Protein AF-A0A9E1B9Q8-F1 (afdb_monomer)

Foldseek 3Di:
DVVCVVCVVPCVQDDPNAGAFDDPCLVLLLQLLVQVLVVHDDPPPNRPNPQPLSVVLNVCVVVDVDDSRQCQQCVLVVQQLLLLVLQQLQCVLVVNNVVSNVVSVCSSVPPVLCVCRPGSNRDLSSCLSVLLSQLVSLVSVCVSPVDCVSVCVSVVSVVVNCSSDVVCPVVNVVD

Mean predicted aligned error: 3.61 Å

Organism: NCBI:txid199

Nearest PDB structures (foldseek):
  6gxc-assembly1_A  TM=9.847E-01  e=8.413E-11  Campylobacter lari RM2100
  5ogl-assembly1_A  TM=9.849E-01  e=1.018E-10  Campylobacter lari RM2100
  3rce-assembly1_A  TM=9.809E-01  e=7.888E-10  Campylobacter lari
  8agb-assembly1_A  TM=8.216E-01  e=8.227E-04  Saccharomyces cerevisiae
  8age-assembly1_A  TM=8.175E-01  e=7.132E-04  Saccharomyces cerevisiae

Secondary structure (DSSP, 8-state):
-HHHHHHTT-GGGEETTEEPPSSSTHHHHHHHHHHHHHT---TTS---TT-HHHHHHHHHHHHS---HHHHHHHHHHHHGGGGHHHHHHHHHHTT-HHHHHHHHHHHHH-HHHHTTTSTT--STHHHHHHHHHHHHHHHHHHHHH--GGGTHHHHHHHHHHHHH-TTHHHHHHH-

Radius of gyration: 18.17 Å; Cα contacts (8 Å, |Δi|>4): 218; chains: 1; bounding box: 43×30×57 Å

Structure (mmCIF, N/CA/C/O backbone):
data_AF-A0A9E1B9Q8-F1
#
_entry.id   AF-A0A9E1B9Q8-F1
#
loop_
_atom_site.group_PDB
_atom_site.id
_atom_site.type_symbol
_atom_site.label_atom_id
_atom_site.label_alt_id
_atom_site.label_comp_id
_atom_site.label_asym_id
_atom_site.label_entity_id
_atom_site.label_seq_id
_atom_site.pdbx_PDB_ins_code
_atom_site.Cartn_x
_atom_site.Cartn_y
_atom_site.Cartn_z
_atom_site.occupancy
_atom_site.B_iso_or_equiv
_atom_site.auth_seq_id
_atom_site.auth_comp_id
_atom_site.auth_asym_id
_atom_site.auth_atom_id
_atom_site.pdbx_PDB_model_num
ATOM 1 N N . MET A 1 1 ? -10.164 -7.393 -10.893 1.00 62.28 1 MET A N 1
ATOM 2 C CA . MET A 1 1 ? -9.674 -8.485 -11.769 1.00 62.28 1 MET A CA 1
ATOM 3 C C . MET A 1 1 ? -10.394 -8.559 -13.123 1.00 62.28 1 MET A C 1
ATOM 5 O O . MET A 1 1 ? -9.743 -8.897 -14.099 1.00 62.28 1 MET A O 1
ATOM 9 N N . LEU A 1 2 ? -11.679 -8.172 -13.229 1.00 79.00 2 LEU A N 1
ATOM 10 C CA . LEU A 1 2 ? -12.413 -8.096 -14.511 1.00 79.00 2 LEU A CA 1
ATOM 11 C C . LEU A 1 2 ? -11.723 -7.210 -15.572 1.00 79.00 2 LEU A 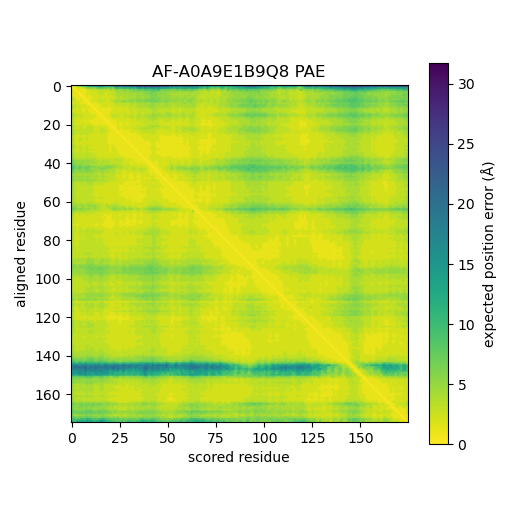C 1
ATOM 13 O O . LEU A 1 2 ? -11.712 -7.568 -16.742 1.00 79.00 2 LEU A O 1
ATOM 17 N N . TRP A 1 3 ? -11.088 -6.109 -15.149 1.00 85.81 3 TRP A N 1
ATOM 18 C CA . TRP A 1 3 ? -10.320 -5.209 -16.023 1.00 85.81 3 TRP A CA 1
ATOM 19 C C . TRP A 1 3 ? -9.218 -5.936 -16.812 1.00 85.81 3 TRP A C 1
ATOM 21 O O . TRP A 1 3 ? -9.133 -5.760 -18.020 1.00 85.81 3 TRP A O 1
ATOM 31 N N . VAL A 1 4 ? -8.435 -6.814 -16.167 1.00 90.88 4 VAL A N 1
ATOM 32 C CA . VAL A 1 4 ? -7.322 -7.530 -16.832 1.00 90.88 4 VAL A CA 1
ATOM 33 C C . VAL A 1 4 ? -7.870 -8.487 -17.879 1.00 90.88 4 VAL A C 1
ATOM 35 O O . VAL A 1 4 ? -7.348 -8.573 -18.982 1.00 90.88 4 VAL A O 1
ATOM 38 N N . LEU A 1 5 ? -8.954 -9.189 -17.544 1.00 92.25 5 LEU A N 1
ATOM 39 C CA . LEU A 1 5 ? -9.596 -10.132 -18.458 1.00 92.25 5 LEU A CA 1
ATOM 40 C C . LEU A 1 5 ? -10.199 -9.445 -19.683 1.00 92.25 5 LEU A C 1
ATOM 42 O O . LEU A 1 5 ? -10.252 -10.062 -20.740 1.00 92.25 5 LEU A O 1
ATOM 46 N N . TRP A 1 6 ? -10.654 -8.204 -19.529 1.00 93.50 6 TRP A N 1
ATOM 47 C CA . TRP A 1 6 ? -11.159 -7.385 -20.624 1.00 93.50 6 TRP A CA 1
ATOM 48 C C . TRP A 1 6 ? -10.023 -6.814 -21.486 1.00 93.50 6 TRP A C 1
ATOM 50 O O . TRP A 1 6 ? -10.108 -6.866 -22.707 1.00 93.50 6 TRP A O 1
ATOM 60 N N . ALA A 1 7 ? -8.947 -6.324 -20.862 1.00 93.75 7 ALA A N 1
ATOM 61 C CA . ALA A 1 7 ? -7.844 -5.642 -21.542 1.00 93.75 7 ALA A CA 1
ATOM 62 C C . ALA A 1 7 ? -6.811 -6.587 -22.188 1.00 93.75 7 ALA A C 1
ATOM 64 O O . ALA A 1 7 ? -6.041 -6.151 -23.037 1.00 93.75 7 ALA A O 1
ATOM 65 N N . LYS A 1 8 ? -6.765 -7.869 -21.800 1.00 94.38 8 LYS A N 1
ATOM 66 C CA . LYS A 1 8 ? -5.686 -8.799 -22.197 1.00 94.38 8 LYS A CA 1
ATOM 67 C C . LYS A 1 8 ? -5.508 -9.011 -23.704 1.00 94.38 8 LYS A C 1
ATOM 69 O O . LYS A 1 8 ? -4.412 -9.340 -24.138 1.00 94.38 8 LYS A O 1
ATOM 74 N N . ASP A 1 9 ? -6.578 -8.857 -24.480 1.00 94.88 9 ASP A N 1
ATOM 75 C CA . ASP A 1 9 ? -6.570 -9.102 -25.927 1.00 94.88 9 ASP A CA 1
ATOM 76 C C . ASP A 1 9 ? -6.382 -7.792 -26.724 1.00 94.88 9 ASP A C 1
ATOM 78 O O . ASP A 1 9 ? -6.499 -7.788 -27.948 1.00 94.88 9 ASP A O 1
ATOM 82 N N . MET A 1 10 ? -6.101 -6.677 -26.034 1.00 96.50 10 MET A N 1
ATOM 83 C CA . MET A 1 10 ? -5.935 -5.341 -26.614 1.00 96.50 10 MET A CA 1
ATOM 84 C C . MET A 1 10 ? -4.455 -4.927 -26.555 1.00 96.50 10 MET A C 1
ATOM 86 O O . MET A 1 10 ? -3.984 -4.503 -25.493 1.00 96.50 10 MET A O 1
ATOM 90 N N . PRO A 1 11 ? -3.688 -5.065 -27.654 1.00 95.50 11 PRO A N 1
ATOM 91 C CA . PRO A 1 11 ? -2.245 -4.805 -27.663 1.00 95.50 11 PRO A CA 1
ATOM 92 C C . PRO A 1 11 ? -1.878 -3.357 -27.304 1.00 95.50 11 PRO A C 1
ATOM 94 O O . PRO A 1 11 ? -0.756 -3.100 -26.877 1.00 95.50 11 PRO A O 1
ATOM 97 N N . GLU A 1 12 ? -2.814 -2.417 -27.426 1.00 96.75 12 GLU A N 1
ATOM 98 C CA . GLU A 1 12 ? -2.647 -1.003 -27.089 1.00 96.75 12 GLU A CA 1
ATOM 99 C C . GLU A 1 12 ? -2.384 -0.764 -25.594 1.00 96.75 12 GLU A C 1
ATOM 101 O O . GLU A 1 12 ? -1.848 0.279 -25.229 1.00 96.75 12 GLU A O 1
ATOM 106 N N . PHE A 1 13 ? -2.739 -1.718 -24.726 1.00 96.62 13 PHE A N 1
ATOM 107 C CA . PHE A 1 13 ? -2.479 -1.638 -23.285 1.00 96.62 13 PHE A CA 1
ATOM 108 C C . PHE A 1 13 ? -1.160 -2.286 -22.857 1.00 96.62 13 PHE A C 1
ATOM 110 O O . PHE A 1 13 ? -0.904 -2.400 -21.655 1.00 96.62 13 PHE A O 1
ATOM 117 N N . TYR A 1 14 ? -0.327 -2.706 -23.813 1.00 97.19 14 TYR A N 1
ATOM 118 C CA . TYR A 1 14 ? 0.913 -3.421 -23.545 1.00 97.19 14 TYR A CA 1
ATOM 119 C C . TYR A 1 14 ? 2.163 -2.634 -23.944 1.00 97.19 14 TYR A C 1
ATOM 121 O O . TYR A 1 14 ? 2.237 -2.012 -25.001 1.00 97.19 14 TYR A O 1
ATOM 129 N N . PHE A 1 15 ? 3.201 -2.762 -23.120 1.00 95.75 15 PHE A N 1
ATOM 130 C CA . PHE A 1 15 ? 4.566 -2.329 -23.402 1.00 95.75 15 PHE A CA 1
ATOM 131 C C . PHE A 1 15 ? 5.544 -3.377 -22.848 1.00 95.75 15 PHE A C 1
ATOM 133 O O . PHE A 1 15 ? 5.306 -3.940 -21.785 1.00 95.75 15 PHE A O 1
ATOM 140 N N . ASN A 1 16 ? 6.616 -3.715 -23.577 1.00 94.00 16 ASN A N 1
ATOM 141 C CA . ASN A 1 16 ? 7.547 -4.806 -23.209 1.00 94.00 16 ASN A CA 1
ATOM 142 C C . ASN A 1 16 ? 6.880 -6.178 -22.932 1.00 94.00 16 ASN A C 1
ATOM 144 O O . ASN A 1 16 ? 7.395 -7.017 -22.182 1.00 94.00 16 ASN A O 1
ATOM 148 N N . GLY A 1 17 ? 5.728 -6.426 -23.562 1.00 94.25 17 GLY A N 1
ATOM 149 C CA . GLY A 1 17 ? 4.936 -7.639 -23.352 1.00 94.25 17 GLY A CA 1
ATOM 150 C C . GLY A 1 17 ? 4.229 -7.705 -21.992 1.00 94.25 17 GLY A C 1
ATOM 151 O O . GLY A 1 17 ? 3.761 -8.775 -21.623 1.00 94.25 17 GLY A O 1
ATOM 152 N N . GLU A 1 18 ? 4.146 -6.593 -21.260 1.00 96.38 18 GLU A N 1
ATOM 153 C CA . GLU A 1 18 ? 3.443 -6.458 -19.978 1.00 96.38 18 GLU A CA 1
ATOM 154 C C . GLU A 1 18 ? 2.401 -5.336 -20.050 1.00 96.38 18 GLU A C 1
ATOM 156 O O . GLU A 1 18 ? 2.487 -4.460 -20.911 1.00 96.38 18 GLU A O 1
ATOM 161 N N . PHE A 1 19 ? 1.413 -5.348 -19.152 1.00 96.94 19 PHE A N 1
ATOM 162 C CA . PHE A 1 19 ? 0.432 -4.264 -19.071 1.00 96.94 19 PHE A CA 1
ATOM 163 C C . PHE A 1 19 ? 1.084 -2.941 -18.659 1.00 96.94 19 PHE A C 1
ATOM 165 O O . PHE A 1 19 ? 1.904 -2.892 -17.741 1.00 96.94 19 PHE A O 1
ATOM 172 N N . MET A 1 20 ? 0.656 -1.857 -19.299 1.00 97.00 20 MET A N 1
ATOM 173 C CA . MET A 1 20 ? 1.028 -0.498 -18.920 1.00 97.00 20 MET A CA 1
ATOM 174 C C . MET A 1 20 ? 0.315 -0.051 -17.635 1.00 97.00 20 MET A C 1
ATOM 176 O O . MET A 1 20 ? -0.769 -0.529 -17.292 1.00 97.00 20 MET A O 1
ATOM 180 N N . LEU A 1 21 ? 0.921 0.906 -16.931 1.00 97.19 21 LEU A N 1
ATOM 181 C CA . LEU A 1 21 ? 0.327 1.538 -15.751 1.00 97.19 21 LEU A CA 1
ATOM 182 C C . LEU A 1 21 ? -0.835 2.450 -16.164 1.00 97.19 21 LEU A C 1
ATOM 184 O O . LEU A 1 21 ? -0.827 3.025 -17.254 1.00 97.19 21 LEU A O 1
ATOM 188 N N . THR A 1 22 ? -1.839 2.579 -15.296 1.00 95.31 22 THR A N 1
ATOM 189 C CA . THR A 1 22 ? -3.133 3.193 -15.650 1.00 95.31 22 THR A CA 1
ATOM 190 C C . THR A 1 22 ? -3.275 4.647 -15.211 1.00 95.31 22 THR A C 1
ATOM 192 O O . THR A 1 22 ? -4.321 5.250 -15.441 1.00 95.31 22 THR A O 1
ATOM 195 N N . THR A 1 23 ? -2.263 5.215 -14.554 1.00 95.06 23 THR A N 1
ATOM 196 C CA . THR A 1 23 ? -2.257 6.610 -14.096 1.00 95.06 23 THR A CA 1
ATOM 197 C C . THR A 1 23 ? -0.958 7.307 -14.471 1.00 95.06 23 THR A C 1
ATOM 199 O O . THR A 1 23 ? 0.076 6.670 -14.656 1.00 95.06 23 THR A O 1
ATOM 202 N N . ASN A 1 24 ? -1.010 8.634 -14.579 1.00 95.81 24 ASN A N 1
ATOM 203 C CA . ASN A 1 24 ? 0.165 9.437 -14.916 1.00 95.81 24 ASN A CA 1
ATOM 204 C C . ASN A 1 24 ? 1.194 9.420 -13.775 1.00 95.81 24 ASN A C 1
ATOM 206 O O . ASN A 1 24 ? 2.369 9.156 -14.017 1.00 95.81 24 ASN A O 1
ATOM 210 N N . ASP A 1 25 ? 0.741 9.616 -12.532 1.00 93.81 25 ASP A N 1
ATOM 211 C CA . ASP A 1 25 ? 1.607 9.660 -11.343 1.00 93.81 25 ASP A CA 1
ATOM 212 C C . ASP A 1 25 ? 2.309 8.322 -11.072 1.00 93.81 25 ASP A C 1
ATOM 214 O O . ASP A 1 25 ? 3.389 8.287 -10.487 1.00 93.81 25 ASP A O 1
ATOM 218 N N . ALA A 1 26 ? 1.768 7.209 -11.574 1.00 97.00 26 ALA A N 1
ATOM 219 C CA . ALA A 1 26 ? 2.429 5.915 -11.478 1.00 97.00 26 ALA A CA 1
ATOM 220 C C . ALA A 1 26 ? 3.813 5.900 -12.139 1.00 97.00 26 ALA A C 1
ATOM 222 O O . ALA A 1 26 ? 4.723 5.225 -11.653 1.00 97.00 26 ALA A O 1
ATOM 223 N N . TYR A 1 27 ? 4.003 6.668 -13.214 1.00 97.69 27 TYR A N 1
ATOM 224 C CA . TYR A 1 27 ? 5.289 6.726 -13.904 1.00 97.69 27 TYR A CA 1
ATOM 225 C C . TYR A 1 27 ? 6.362 7.473 -13.110 1.00 97.69 27 TYR A C 1
ATOM 227 O O . TYR A 1 27 ? 7.539 7.159 -13.274 1.00 97.69 27 TYR A O 1
ATOM 235 N N . TYR A 1 28 ? 5.975 8.369 -12.195 1.00 97.19 28 TYR A N 1
ATOM 236 C CA . TYR A 1 28 ? 6.905 8.976 -11.243 1.00 97.19 28 TYR A CA 1
ATOM 237 C C . TYR A 1 28 ? 7.539 7.883 -10.374 1.00 97.19 28 TYR A C 1
ATOM 239 O O . TYR A 1 28 ? 8.750 7.683 -10.391 1.00 97.19 28 TYR A O 1
ATOM 247 N N . TYR A 1 29 ? 6.728 7.072 -9.691 1.00 97.62 29 TYR A N 1
ATOM 248 C CA . TYR A 1 29 ? 7.245 5.974 -8.867 1.00 97.62 29 TYR A CA 1
ATOM 249 C C . TYR A 1 29 ? 7.957 4.887 -9.691 1.00 97.62 29 TYR A C 1
ATOM 251 O O . TYR A 1 29 ? 8.918 4.277 -9.214 1.00 97.62 29 TYR A O 1
ATOM 259 N N . ALA A 1 30 ? 7.518 4.651 -10.931 1.00 98.00 30 ALA A N 1
ATOM 260 C CA . ALA A 1 30 ? 8.159 3.695 -11.829 1.00 98.00 30 ALA A CA 1
ATOM 261 C C . ALA A 1 30 ? 9.592 4.109 -12.188 1.00 98.00 30 ALA A C 1
ATOM 263 O O . ALA A 1 30 ? 10.490 3.266 -12.196 1.00 98.00 30 ALA A O 1
ATOM 264 N N . GLU A 1 31 ? 9.818 5.402 -12.435 1.00 98.31 31 GLU A N 1
ATOM 265 C CA . GLU A 1 31 ? 11.151 5.963 -12.651 1.00 98.31 31 GLU A CA 1
ATOM 266 C C . GLU A 1 31 ? 12.061 5.713 -11.446 1.00 98.31 31 GLU A C 1
ATOM 268 O O . GLU A 1 31 ? 13.133 5.131 -11.604 1.00 98.31 31 GLU A O 1
ATOM 273 N N . GLY A 1 32 ? 11.599 6.027 -10.233 1.00 98.00 32 GLY A N 1
ATOM 274 C CA . GLY A 1 32 ? 12.390 5.767 -9.030 1.00 98.00 32 GLY A CA 1
ATOM 275 C C . GLY A 1 32 ? 12.763 4.286 -8.882 1.00 98.00 32 GLY A C 1
ATOM 276 O O . GLY A 1 32 ? 13.892 3.963 -8.521 1.00 98.00 32 GLY A O 1
ATOM 277 N N . ALA A 1 33 ? 11.843 3.365 -9.195 1.00 98.06 33 ALA A N 1
ATOM 278 C CA . ALA A 1 33 ? 12.110 1.927 -9.121 1.00 98.06 33 ALA A CA 1
ATOM 279 C C . ALA A 1 33 ? 13.132 1.475 -10.179 1.00 98.06 33 ALA A C 1
ATOM 281 O O . ALA A 1 33 ? 14.049 0.707 -9.867 1.00 98.06 33 ALA A O 1
ATOM 282 N N . ARG A 1 34 ? 12.998 1.973 -11.416 1.00 97.88 34 ARG A N 1
ATOM 283 C CA . ARG A 1 34 ? 13.950 1.747 -12.515 1.00 97.88 34 ARG A CA 1
ATOM 284 C C . ARG A 1 34 ? 15.347 2.209 -12.118 1.00 97.88 34 ARG A C 1
ATOM 286 O O . ARG A 1 34 ? 16.304 1.453 -12.274 1.00 97.88 34 ARG A O 1
ATOM 293 N N . ASP A 1 35 ? 15.459 3.416 -11.586 1.00 98.38 35 ASP A N 1
ATOM 294 C CA . ASP A 1 35 ? 16.745 4.023 -11.257 1.00 98.38 35 ASP A CA 1
ATOM 295 C C . ASP A 1 35 ? 17.424 3.300 -10.091 1.00 98.38 35 ASP A C 1
ATOM 297 O O . ASP A 1 35 ? 18.625 3.028 -10.134 1.00 98.38 35 ASP A O 1
ATOM 301 N N . MET A 1 36 ? 16.655 2.877 -9.081 1.00 98.25 36 MET A N 1
ATOM 302 C CA . MET A 1 36 ? 17.171 2.034 -7.998 1.00 98.25 36 MET A CA 1
ATOM 303 C C . MET A 1 36 ? 17.704 0.692 -8.516 1.00 98.25 36 MET A C 1
ATOM 305 O O . MET A 1 36 ? 18.747 0.226 -8.054 1.00 98.25 36 MET A O 1
ATOM 309 N N . LEU A 1 37 ? 17.026 0.070 -9.488 1.00 97.38 37 LEU A N 1
ATOM 310 C CA . LEU A 1 37 ? 17.505 -1.162 -10.126 1.00 97.38 37 LEU A CA 1
ATOM 311 C C . LEU A 1 37 ? 18.761 -0.928 -10.976 1.00 97.38 37 LEU A C 1
ATOM 313 O O . LEU A 1 37 ? 19.660 -1.770 -10.953 1.00 97.38 37 LEU A O 1
ATOM 317 N N . ALA A 1 38 ? 18.841 0.207 -11.676 1.00 97.38 38 ALA A N 1
ATOM 318 C CA . ALA A 1 38 ? 20.024 0.628 -12.426 1.00 97.38 38 ALA A CA 1
ATOM 319 C C . ALA A 1 38 ? 21.203 1.013 -11.509 1.00 97.38 38 ALA A C 1
ATOM 321 O O . ALA A 1 38 ? 22.361 0.918 -11.914 1.00 97.38 38 ALA A O 1
ATOM 322 N N . GLY A 1 39 ? 20.915 1.409 -10.267 1.00 97.44 39 GLY A N 1
ATOM 323 C CA . GLY A 1 39 ? 21.894 1.804 -9.256 1.00 97.44 39 GLY A CA 1
ATOM 324 C C . GLY A 1 39 ? 22.309 3.275 -9.317 1.00 97.44 39 GLY A C 1
ATOM 325 O O . GLY A 1 39 ? 23.227 3.663 -8.596 1.00 97.44 39 GLY A O 1
ATOM 326 N N . PHE A 1 40 ? 21.664 4.088 -10.156 1.00 97.50 40 PHE A N 1
ATOM 327 C CA . PHE A 1 40 ? 21.921 5.523 -10.271 1.00 97.50 40 PHE A CA 1
ATOM 328 C C . PHE A 1 40 ? 20.732 6.253 -10.913 1.00 97.50 40 PHE A C 1
ATOM 330 O O . PHE A 1 40 ? 19.926 5.640 -11.607 1.00 97.50 40 PHE A O 1
ATOM 337 N N . HIS A 1 41 ? 20.679 7.568 -10.715 1.00 97.94 41 HIS A N 1
ATOM 338 C CA . HIS A 1 41 ? 19.837 8.513 -11.453 1.00 97.94 41 HIS A CA 1
ATOM 339 C C . HIS A 1 41 ? 20.677 9.758 -11.790 1.00 97.94 41 HIS A C 1
ATOM 341 O O . HIS A 1 41 ? 21.793 9.913 -11.276 1.00 97.94 41 HIS A O 1
ATOM 347 N N . GLN A 1 42 ? 20.213 10.615 -12.697 1.00 96.81 42 GLN A N 1
ATOM 348 C CA . GLN A 1 42 ? 20.941 11.822 -13.073 1.00 96.81 42 GLN A CA 1
ATOM 349 C C . GLN A 1 42 ? 20.774 12.927 -12.024 1.00 96.81 42 GLN A C 1
ATOM 351 O O . GLN A 1 42 ? 19.777 13.043 -11.316 1.00 96.81 42 GLN A O 1
ATOM 356 N N . GLN A 1 43 ? 21.769 13.806 -11.925 1.00 95.56 43 GLN A N 1
ATOM 357 C CA . GLN A 1 43 ? 21.653 14.962 -11.046 1.00 95.56 43 GLN A CA 1
ATOM 358 C C . GLN A 1 43 ? 20.560 15.914 -11.565 1.00 95.56 43 GLN A C 1
ATOM 360 O O . GLN A 1 43 ? 20.601 16.326 -12.722 1.00 95.56 43 GLN A O 1
ATOM 365 N N . ASN A 1 44 ? 19.644 16.321 -10.681 1.00 94.38 44 ASN A N 1
ATOM 366 C CA . ASN A 1 44 ? 18.533 17.248 -10.952 1.00 94.38 44 ASN A CA 1
ATOM 367 C C . ASN A 1 44 ? 17.446 16.728 -11.919 1.00 94.38 44 ASN A C 1
ATOM 369 O O . ASN A 1 44 ? 16.701 17.538 -12.467 1.00 94.38 44 ASN A O 1
ATOM 373 N N . ASP A 1 45 ? 17.321 15.412 -12.111 1.00 94.81 45 ASP A N 1
ATOM 374 C CA . ASP A 1 45 ? 16.204 14.805 -12.861 1.00 94.81 45 ASP A CA 1
ATOM 375 C C . ASP A 1 45 ? 14.895 14.709 -12.054 1.00 94.81 45 ASP A C 1
ATOM 377 O O . ASP A 1 45 ? 13.844 14.430 -12.618 1.00 94.81 45 ASP A O 1
ATOM 381 N N . PHE A 1 46 ? 14.952 14.993 -10.746 1.00 94.50 46 PHE A N 1
ATOM 382 C CA . PHE A 1 46 ? 13.840 14.869 -9.796 1.00 94.50 46 PHE A CA 1
ATOM 383 C C . PHE A 1 46 ? 13.252 13.452 -9.693 1.00 94.50 46 PHE A C 1
ATOM 385 O O . PHE A 1 46 ? 12.110 13.293 -9.252 1.00 94.50 46 PHE A O 1
ATOM 392 N N . SER A 1 47 ? 14.048 12.428 -10.015 1.00 96.75 47 SER A N 1
ATOM 393 C CA . SER A 1 47 ? 13.667 11.032 -9.818 1.00 96.75 47 SER A CA 1
ATOM 394 C C . SER A 1 47 ? 13.299 10.768 -8.347 1.00 96.75 47 SER A C 1
ATOM 396 O O . SER A 1 47 ? 14.036 11.185 -7.442 1.00 96.75 47 SER A O 1
ATOM 398 N N . PRO A 1 48 ? 12.198 10.043 -8.053 1.00 96.00 48 PRO A N 1
ATOM 399 C CA . PRO A 1 48 ? 11.857 9.589 -6.703 1.00 96.00 48 PRO A CA 1
ATOM 400 C C . PRO A 1 48 ? 12.720 8.406 -6.259 1.00 96.00 48 PRO A C 1
ATOM 402 O O . PRO A 1 48 ? 12.227 7.381 -5.770 1.00 96.00 48 PRO A O 1
ATOM 405 N N . PHE A 1 49 ? 14.029 8.535 -6.431 1.00 96.56 49 PHE A N 1
ATOM 406 C CA . PHE A 1 49 ? 14.998 7.567 -5.960 1.00 96.56 49 PHE A CA 1
ATOM 407 C C . PHE A 1 49 ? 14.851 7.396 -4.437 1.00 96.56 49 PHE A C 1
ATOM 409 O O . PHE A 1 49 ? 14.768 8.375 -3.696 1.00 96.56 49 PHE A O 1
ATOM 416 N N . ASN A 1 50 ? 14.798 6.150 -3.955 1.00 95.75 50 ASN A N 1
ATOM 417 C CA . ASN A 1 50 ? 14.502 5.781 -2.557 1.00 95.75 50 ASN A CA 1
ATOM 418 C C . ASN A 1 50 ? 13.098 6.145 -2.034 1.00 95.75 50 ASN A C 1
ATOM 420 O O . ASN A 1 50 ? 12.844 6.007 -0.834 1.00 95.75 50 ASN A O 1
ATOM 424 N N . HIS A 1 51 ? 12.155 6.562 -2.884 1.00 96.88 51 HIS A N 1
ATOM 425 C CA . HIS A 1 51 ? 10.767 6.703 -2.443 1.00 96.88 51 HIS A CA 1
ATOM 426 C C . HIS A 1 51 ? 10.214 5.332 -1.987 1.00 96.88 51 HIS A C 1
ATOM 428 O O . HIS A 1 51 ? 10.527 4.319 -2.620 1.00 96.88 51 HIS A O 1
ATOM 434 N N . PRO A 1 52 ? 9.398 5.250 -0.917 1.00 96.75 52 PRO A N 1
ATOM 435 C CA . PRO A 1 52 ? 8.897 3.985 -0.364 1.00 96.75 52 PRO A CA 1
ATOM 436 C C . PRO A 1 52 ? 8.276 3.044 -1.399 1.00 96.75 52 PRO A C 1
ATOM 438 O O . PRO A 1 52 ? 8.635 1.872 -1.472 1.00 96.75 52 PRO A O 1
ATOM 441 N N . ILE A 1 53 ? 7.379 3.579 -2.230 1.00 96.69 53 ILE A N 1
ATOM 442 C CA . ILE A 1 53 ? 6.674 2.844 -3.292 1.00 96.69 53 ILE A CA 1
ATOM 443 C C . ILE A 1 53 ? 7.685 2.226 -4.273 1.00 96.69 53 ILE A C 1
ATOM 445 O O . ILE A 1 53 ? 7.663 1.019 -4.511 1.00 96.69 53 ILE A O 1
ATOM 449 N N . SER A 1 54 ? 8.630 3.032 -4.760 1.00 97.56 54 SER A N 1
ATOM 450 C CA . SER A 1 54 ? 9.723 2.614 -5.645 1.00 97.56 54 SER A CA 1
ATOM 451 C C . SER A 1 54 ? 10.631 1.561 -4.999 1.00 97.56 54 SER A C 1
ATOM 453 O O . SER A 1 54 ? 11.017 0.574 -5.624 1.00 97.56 54 SER A O 1
ATOM 455 N N . THR A 1 55 ? 10.928 1.745 -3.713 1.00 97.25 55 THR A N 1
ATOM 456 C CA . THR A 1 55 ? 11.808 0.884 -2.915 1.00 97.25 55 THR A CA 1
ATOM 457 C C . THR A 1 55 ? 11.223 -0.515 -2.736 1.00 97.25 55 THR A C 1
ATOM 459 O O . THR A 1 55 ? 11.949 -1.504 -2.849 1.00 97.25 55 THR A O 1
ATOM 462 N N . ILE A 1 56 ? 9.910 -0.628 -2.503 1.00 96.56 56 ILE A N 1
ATOM 463 C CA . ILE A 1 56 ? 9.236 -1.931 -2.426 1.00 96.56 56 ILE A CA 1
ATOM 464 C C . ILE A 1 56 ? 9.379 -2.682 -3.753 1.00 96.56 56 ILE A C 1
ATOM 466 O O . ILE A 1 56 ? 9.767 -3.850 -3.749 1.00 96.56 56 ILE A O 1
ATOM 470 N N . VAL A 1 57 ? 9.132 -2.013 -4.883 1.00 97.50 57 VAL A N 1
ATOM 471 C CA . VAL A 1 57 ? 9.287 -2.623 -6.214 1.00 97.50 57 VAL A CA 1
ATOM 472 C C . VAL A 1 57 ? 10.723 -3.081 -6.449 1.00 97.50 57 VAL A C 1
ATOM 474 O O . VAL A 1 57 ? 10.935 -4.217 -6.876 1.00 97.50 57 VAL A O 1
ATOM 477 N N . PHE A 1 58 ? 11.706 -2.241 -6.114 1.00 97.81 58 PHE A N 1
ATOM 478 C CA . PHE A 1 58 ? 13.125 -2.584 -6.199 1.00 97.81 58 PHE A CA 1
ATOM 479 C C . PHE A 1 58 ? 13.451 -3.875 -5.435 1.00 97.81 58 PHE A C 1
ATOM 481 O O . PHE A 1 58 ? 14.057 -4.787 -6.002 1.00 97.81 58 PHE A O 1
ATOM 488 N N . TYR A 1 59 ? 13.022 -3.991 -4.173 1.00 97.44 59 TYR A N 1
ATOM 489 C CA . TYR A 1 59 ? 13.290 -5.187 -3.372 1.00 97.44 59 TYR A CA 1
ATOM 490 C C . TYR A 1 59 ? 12.585 -6.429 -3.921 1.00 97.44 59 TYR A C 1
ATOM 492 O O . TYR A 1 59 ? 13.205 -7.491 -3.983 1.00 97.44 59 TYR A O 1
ATOM 500 N N . ILE A 1 60 ? 11.331 -6.306 -4.367 1.00 96.94 60 ILE A N 1
ATOM 501 C CA . ILE A 1 60 ? 10.605 -7.422 -4.986 1.00 96.94 60 ILE A CA 1
ATOM 502 C C . ILE A 1 60 ? 11.354 -7.916 -6.229 1.00 96.94 60 ILE A C 1
ATOM 504 O O . ILE A 1 60 ? 11.596 -9.114 -6.336 1.00 96.94 60 ILE A O 1
ATOM 508 N N . CYS A 1 61 ? 11.783 -7.020 -7.120 1.00 97.06 61 CYS A N 1
ATOM 509 C CA . CYS A 1 61 ? 12.505 -7.388 -8.346 1.00 97.06 61 CYS A CA 1
ATOM 510 C C . CYS A 1 61 ? 13.921 -7.929 -8.075 1.00 97.06 61 CYS A C 1
ATOM 512 O O . CYS A 1 61 ? 14.450 -8.711 -8.858 1.00 97.06 61 CYS A O 1
ATOM 514 N N . LYS A 1 62 ? 14.561 -7.521 -6.970 1.00 96.12 62 LYS A N 1
ATOM 515 C CA . LYS A 1 62 ? 15.863 -8.059 -6.537 1.00 96.12 62 LYS A CA 1
ATOM 516 C C . LYS A 1 62 ? 15.761 -9.482 -5.988 1.00 96.12 62 LYS A C 1
ATOM 518 O O . LYS A 1 62 ? 16.720 -10.239 -6.118 1.00 96.12 62 LYS A O 1
ATOM 523 N N . ILE A 1 63 ? 14.650 -9.818 -5.331 1.00 96.50 63 ILE A N 1
ATOM 524 C CA . ILE A 1 63 ? 14.460 -11.100 -4.635 1.00 96.50 63 ILE A CA 1
ATOM 525 C C . ILE A 1 63 ? 13.735 -12.120 -5.521 1.00 96.50 63 ILE A C 1
ATOM 527 O O . ILE A 1 63 ? 14.048 -13.309 -5.472 1.00 96.50 63 ILE A O 1
ATOM 531 N N . LEU A 1 64 ? 12.762 -11.672 -6.317 1.00 95.56 64 LEU A N 1
ATOM 532 C CA . LEU A 1 64 ? 11.894 -12.515 -7.136 1.00 95.56 64 LEU A CA 1
ATOM 533 C C . LEU A 1 64 ? 12.144 -12.266 -8.632 1.00 95.56 64 LEU A C 1
ATOM 535 O O . LEU A 1 64 ? 12.366 -11.125 -9.031 1.00 95.56 64 LEU A O 1
ATOM 539 N N . PRO A 1 65 ? 12.046 -13.300 -9.488 1.00 94.06 65 PRO A N 1
ATOM 540 C CA . PRO A 1 65 ? 12.331 -13.202 -10.921 1.00 94.06 65 PRO A CA 1
ATOM 541 C C . PRO A 1 65 ? 11.149 -12.618 -11.721 1.00 94.06 65 PRO A C 1
ATOM 543 O O . PRO A 1 65 ? 10.790 -13.133 -12.779 1.00 94.06 65 PRO A O 1
ATOM 546 N N . PHE A 1 66 ? 10.499 -11.576 -11.203 1.00 95.06 66 PHE A N 1
ATOM 547 C CA . PHE A 1 66 ? 9.403 -10.892 -11.888 1.00 95.06 66 PHE A CA 1
ATOM 548 C C . PHE A 1 66 ? 9.916 -9.674 -12.655 1.00 95.06 66 PHE A C 1
ATOM 550 O O . PHE A 1 66 ? 10.857 -9.010 -12.223 1.00 95.06 66 PHE A O 1
ATOM 557 N N . LYS A 1 67 ? 9.279 -9.362 -13.790 1.00 96.06 67 LYS A N 1
ATOM 558 C CA . LYS A 1 67 ? 9.549 -8.114 -14.509 1.00 96.06 67 LYS A CA 1
ATOM 559 C C . LYS A 1 67 ? 9.046 -6.923 -13.698 1.00 96.06 67 LYS A C 1
ATOM 561 O O . LYS A 1 67 ? 8.013 -7.018 -13.030 1.00 96.06 67 LYS A O 1
ATOM 566 N N . ILE A 1 68 ? 9.753 -5.798 -13.797 1.00 97.38 68 ILE A N 1
ATOM 567 C CA . ILE A 1 68 ? 9.404 -4.570 -13.076 1.00 97.38 68 ILE A CA 1
ATOM 568 C C . ILE A 1 68 ? 7.984 -4.111 -13.427 1.00 97.38 68 ILE A C 1
ATOM 570 O O . ILE A 1 68 ? 7.219 -3.767 -12.529 1.00 97.38 68 ILE A O 1
ATOM 574 N N . GLU A 1 69 ? 7.598 -4.188 -14.704 1.00 97.19 69 GLU A N 1
ATOM 575 C CA . GLU A 1 69 ? 6.273 -3.800 -15.185 1.00 97.19 69 GLU A CA 1
ATOM 576 C C . GLU A 1 69 ? 5.175 -4.614 -14.493 1.00 97.19 69 GLU A C 1
ATOM 578 O O . GLU A 1 69 ? 4.228 -4.035 -13.962 1.00 97.19 69 GLU A O 1
ATOM 583 N N . SER A 1 70 ? 5.334 -5.939 -14.393 1.00 96.88 70 SER A N 1
ATOM 584 C CA . SER A 1 70 ? 4.365 -6.802 -13.712 1.00 96.88 70 SER A CA 1
ATOM 585 C C . SER A 1 70 ? 4.279 -6.481 -12.216 1.00 96.88 70 SER A C 1
ATOM 587 O O . SER A 1 70 ? 3.182 -6.415 -11.663 1.00 96.88 70 SER A O 1
ATOM 589 N N . VAL A 1 71 ? 5.414 -6.256 -11.545 1.00 97.69 71 VAL A N 1
ATOM 590 C CA . VAL A 1 71 ? 5.423 -5.923 -10.110 1.00 97.69 71 VAL A CA 1
ATOM 591 C C . VAL A 1 71 ? 4.670 -4.620 -9.857 1.00 97.69 71 VAL A C 1
ATOM 593 O O . VAL A 1 71 ? 3.773 -4.601 -9.017 1.00 97.69 71 VAL A O 1
ATOM 596 N N . MET A 1 72 ? 4.981 -3.558 -10.606 1.00 97.69 72 MET A N 1
ATOM 597 C CA . MET A 1 72 ? 4.301 -2.264 -10.480 1.00 97.69 72 MET A CA 1
ATOM 598 C C . MET A 1 72 ? 2.804 -2.388 -10.781 1.00 97.69 72 MET A C 1
ATOM 600 O O . MET A 1 72 ? 1.969 -1.894 -10.024 1.00 97.69 72 MET A O 1
ATOM 604 N N . PHE A 1 73 ? 2.459 -3.110 -11.848 1.00 97.25 73 PHE A N 1
ATOM 605 C CA . PHE A 1 73 ? 1.085 -3.275 -12.301 1.00 97.25 73 PHE A CA 1
ATOM 606 C C . PHE A 1 73 ? 0.198 -4.021 -11.284 1.00 97.25 73 PHE A C 1
ATOM 608 O O . PHE A 1 73 ? -0.949 -3.629 -11.047 1.00 97.25 73 PHE A O 1
ATOM 615 N N . TYR A 1 74 ? 0.716 -5.080 -10.653 1.00 96.00 74 TYR A N 1
ATOM 616 C CA . TYR A 1 74 ? -0.042 -5.906 -9.704 1.00 96.00 74 TYR A CA 1
ATOM 617 C C . TYR A 1 74 ? 0.079 -5.460 -8.238 1.00 96.00 74 TYR A C 1
ATOM 619 O O . TYR A 1 74 ? -0.639 -5.997 -7.389 1.00 96.00 74 TYR A O 1
ATOM 627 N N . MET A 1 75 ? 0.933 -4.482 -7.912 1.00 95.75 75 MET A N 1
ATOM 628 C CA . MET A 1 75 ? 1.191 -4.089 -6.520 1.00 95.75 75 MET A CA 1
ATOM 629 C C . MET A 1 75 ? -0.071 -3.630 -5.779 1.00 95.75 75 MET A C 1
ATOM 631 O O . MET A 1 75 ? -0.307 -4.045 -4.643 1.00 95.75 75 MET A O 1
ATOM 635 N N . SER A 1 76 ? -0.917 -2.828 -6.431 1.00 94.75 76 SER A N 1
ATOM 636 C CA . SER A 1 76 ? -2.176 -2.351 -5.847 1.00 94.75 76 SER A CA 1
ATOM 637 C C . SER A 1 76 ? -3.131 -3.498 -5.520 1.00 94.75 76 SER A C 1
ATOM 639 O O . SER A 1 76 ? -3.732 -3.511 -4.449 1.00 94.75 76 SER A O 1
ATOM 641 N N . ALA A 1 77 ? -3.212 -4.519 -6.376 1.00 93.00 77 ALA A N 1
ATOM 642 C CA . ALA A 1 77 ? -4.057 -5.686 -6.139 1.00 93.00 77 ALA A CA 1
ATOM 643 C C . ALA A 1 77 ? -3.591 -6.546 -4.959 1.00 93.00 77 ALA A C 1
ATOM 645 O O . ALA A 1 77 ? -4.405 -7.259 -4.374 1.00 93.00 77 ALA A O 1
ATOM 646 N N . LEU A 1 78 ? -2.307 -6.473 -4.602 1.00 93.88 78 LEU A N 1
ATOM 647 C CA . LEU A 1 78 ? -1.765 -7.138 -3.423 1.00 93.88 78 LEU A CA 1
ATOM 648 C C . LEU A 1 78 ? -2.001 -6.318 -2.147 1.00 93.88 78 LEU A C 1
ATOM 650 O O . LEU A 1 78 ? -2.412 -6.873 -1.129 1.00 93.88 78 LEU A O 1
ATOM 654 N N . LEU A 1 79 ? -1.726 -5.012 -2.190 1.00 96.81 79 LEU A N 1
ATOM 655 C CA . LEU A 1 79 ? -1.691 -4.166 -0.995 1.00 96.81 79 LEU A CA 1
ATOM 656 C C . LEU A 1 79 ? -3.048 -3.557 -0.629 1.00 96.81 79 LEU A C 1
ATOM 658 O O . LEU A 1 79 ? -3.381 -3.495 0.553 1.00 96.81 79 LEU A O 1
ATOM 662 N N . ALA A 1 80 ? -3.864 -3.160 -1.605 1.00 96.69 80 ALA A N 1
ATOM 663 C CA . ALA A 1 80 ? -5.140 -2.499 -1.337 1.00 96.69 80 ALA A CA 1
ATOM 664 C C . ALA A 1 80 ? -6.146 -3.357 -0.545 1.00 96.69 80 ALA A C 1
ATOM 666 O O . ALA A 1 80 ? -6.778 -2.835 0.375 1.00 96.69 80 ALA A O 1
ATOM 667 N N . PRO A 1 81 ? -6.278 -4.681 -0.779 1.00 96.88 81 PRO A N 1
ATOM 668 C CA . PRO A 1 81 ? -7.188 -5.507 0.016 1.00 96.88 81 PRO A CA 1
ATOM 669 C C . PRO A 1 81 ? -6.854 -5.562 1.515 1.00 96.88 81 PRO A C 1
ATOM 671 O O . PRO A 1 81 ? -7.709 -5.956 2.311 1.00 96.88 81 PRO A O 1
ATOM 674 N N . LEU A 1 82 ? -5.652 -5.138 1.932 1.00 97.69 82 LEU A N 1
ATOM 675 C CA . LEU A 1 82 ? -5.268 -5.085 3.344 1.00 97.69 82 LEU A CA 1
ATOM 676 C C . LEU A 1 82 ? -6.134 -4.123 4.163 1.00 97.69 82 LEU A C 1
ATOM 678 O O . LEU A 1 82 ? -6.194 -4.294 5.378 1.00 97.69 82 LEU A O 1
ATOM 682 N N . ILE A 1 83 ? -6.864 -3.191 3.535 1.00 98.06 83 ILE A N 1
ATOM 683 C CA . ILE A 1 83 ? -7.870 -2.348 4.205 1.00 98.06 83 ILE A CA 1
ATOM 684 C C . ILE A 1 83 ? -8.940 -3.173 4.941 1.00 98.06 83 ILE A C 1
ATOM 686 O O . ILE A 1 83 ? -9.492 -2.724 5.946 1.00 98.06 83 ILE A O 1
ATOM 690 N N . ALA A 1 84 ? -9.221 -4.402 4.495 1.00 98.19 84 ALA A N 1
ATOM 691 C CA . ALA A 1 84 ? -10.165 -5.297 5.159 1.00 98.19 84 ALA A CA 1
ATOM 692 C C . ALA A 1 84 ? -9.734 -5.638 6.597 1.00 98.19 84 ALA A C 1
ATOM 694 O O . ALA A 1 84 ? -10.584 -5.795 7.476 1.00 98.19 84 ALA A O 1
ATOM 695 N N . LEU A 1 85 ? -8.421 -5.721 6.851 1.00 98.12 85 LEU A N 1
ATOM 696 C CA . LEU A 1 85 ? -7.859 -6.110 8.145 1.00 98.12 85 LEU A CA 1
ATOM 697 C C . LEU A 1 85 ? -8.165 -5.100 9.261 1.00 98.12 85 LEU A C 1
ATOM 699 O O . LEU A 1 85 ? -8.765 -5.503 10.258 1.00 98.12 85 LEU A O 1
ATOM 703 N N . PRO A 1 86 ? -7.823 -3.802 9.156 1.00 98.00 86 PRO A N 1
ATOM 704 C CA . PRO A 1 86 ? -8.165 -2.866 10.214 1.00 98.00 86 PRO A CA 1
ATOM 705 C C . PRO A 1 86 ? -9.686 -2.704 10.360 1.00 98.00 86 PRO A C 1
ATOM 707 O O . PRO A 1 86 ? -10.163 -2.564 11.481 1.00 98.00 86 PRO A O 1
ATOM 710 N N . VAL A 1 87 ? -10.479 -2.829 9.287 1.00 98.38 87 VAL A N 1
ATOM 711 C CA . VAL A 1 87 ? -11.953 -2.759 9.376 1.00 98.38 87 VAL A CA 1
ATOM 712 C C . VAL A 1 87 ? -12.537 -3.891 10.229 1.00 98.38 87 VAL A C 1
ATOM 714 O O . VAL A 1 87 ? -13.362 -3.639 11.117 1.00 98.38 87 VAL A O 1
ATOM 717 N N . ILE A 1 88 ? -12.113 -5.141 10.000 1.00 98.25 88 ILE A N 1
ATOM 718 C CA . ILE A 1 88 ? -12.606 -6.273 10.796 1.00 98.25 88 ILE A CA 1
ATOM 719 C C . ILE A 1 88 ? -12.104 -6.202 12.243 1.00 98.25 88 ILE A C 1
ATOM 721 O O . ILE A 1 88 ? -12.859 -6.510 13.166 1.00 98.25 88 ILE A O 1
ATOM 725 N N . LEU A 1 89 ? -10.869 -5.735 12.451 1.00 97.75 89 LEU A N 1
ATOM 726 C CA . LEU A 1 89 ? -10.278 -5.560 13.777 1.00 97.75 89 LEU A CA 1
ATOM 727 C C . LEU A 1 89 ? -11.018 -4.493 14.596 1.00 97.75 89 LEU A C 1
ATOM 729 O O . LEU A 1 89 ? -11.391 -4.762 15.736 1.00 97.75 89 LEU A O 1
ATOM 733 N N . ILE A 1 90 ? -11.327 -3.334 14.005 1.00 97.94 90 ILE A N 1
ATOM 734 C CA . ILE A 1 90 ? -12.157 -2.293 14.638 1.00 97.94 90 ILE A CA 1
ATOM 735 C C . ILE A 1 90 ? -13.529 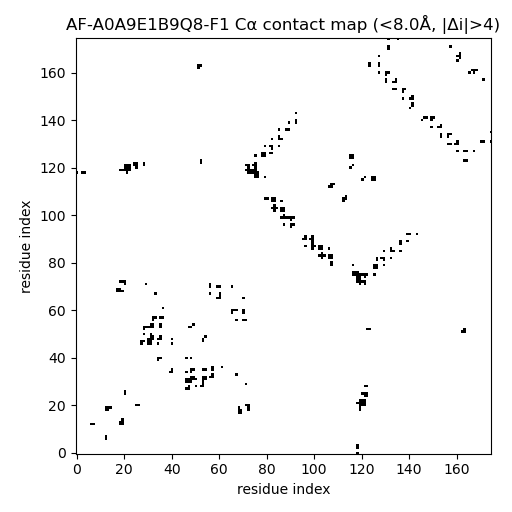-2.859 15.010 1.00 97.94 90 ILE A C 1
ATOM 737 O O . ILE A 1 90 ? -14.007 -2.690 16.128 1.00 97.94 90 ILE A O 1
ATOM 741 N N . SER A 1 91 ? -14.165 -3.589 14.096 1.00 97.62 91 SER A N 1
ATOM 742 C CA . SER A 1 91 ? -15.485 -4.175 14.352 1.00 97.62 91 SER A CA 1
ATOM 743 C C . SER A 1 91 ? -15.466 -5.215 15.478 1.00 97.62 91 SER A C 1
ATOM 745 O O . SER A 1 91 ? -16.451 -5.371 16.205 1.00 97.62 91 SER A O 1
ATOM 747 N N . ASN A 1 92 ? -14.347 -5.926 15.638 1.00 96.56 92 ASN A N 1
ATOM 748 C CA . ASN A 1 92 ? -14.143 -6.873 16.726 1.00 96.56 92 ASN A CA 1
ATOM 749 C C . ASN A 1 92 ? -14.017 -6.174 18.090 1.00 96.56 92 ASN A C 1
ATOM 751 O O . ASN A 1 92 ? -14.581 -6.671 19.065 1.00 96.56 92 ASN A O 1
ATOM 755 N N . GLU A 1 93 ? -13.376 -5.001 18.158 1.00 96.06 93 GLU A N 1
ATOM 756 C CA . GLU A 1 93 ? -13.345 -4.171 19.377 1.00 96.06 93 GLU A CA 1
ATOM 757 C C . GLU A 1 93 ? -14.759 -3.784 19.843 1.00 96.06 93 GLU A C 1
ATOM 759 O O . GLU A 1 93 ? -15.044 -3.769 21.039 1.00 96.06 93 GLU A O 1
ATOM 764 N N . PHE A 1 94 ? -15.686 -3.584 18.902 1.00 95.88 94 PHE A N 1
ATOM 765 C CA . PHE A 1 94 ? -17.097 -3.307 19.190 1.00 95.88 94 PHE A CA 1
ATOM 766 C C . PHE A 1 94 ? -17.977 -4.558 19.340 1.00 95.88 94 PHE A C 1
ATOM 768 O O . PHE A 1 94 ? -19.200 -4.446 19.417 1.00 95.88 94 PHE A O 1
ATOM 775 N N . LYS A 1 95 ? -17.388 -5.764 19.379 1.00 96.56 95 LYS A N 1
ATOM 776 C CA . LYS A 1 95 ? -18.107 -7.054 19.466 1.00 96.56 95 LYS A CA 1
ATOM 777 C C . LYS A 1 95 ? -19.133 -7.263 18.337 1.00 96.56 95 LYS A C 1
ATOM 779 O O . LYS A 1 95 ? -20.088 -8.024 18.486 1.00 96.56 95 LYS A O 1
ATOM 784 N N . ALA A 1 96 ? -18.916 -6.630 17.183 1.00 97.06 96 ALA A N 1
ATOM 785 C CA . ALA A 1 96 ? -19.826 -6.615 16.039 1.00 97.06 96 ALA A CA 1
ATOM 786 C C . ALA A 1 96 ? -19.256 -7.379 14.828 1.00 97.06 96 ALA A C 1
ATOM 788 O O . ALA A 1 96 ? -19.432 -6.973 13.681 1.00 97.06 96 ALA A O 1
ATOM 789 N N . LEU A 1 97 ? -18.576 -8.509 15.062 1.00 96.38 97 LEU A N 1
ATOM 790 C CA . LEU A 1 97 ? -17.785 -9.219 14.044 1.00 96.38 97 LEU A CA 1
ATOM 791 C C . LEU A 1 97 ? -18.575 -9.583 12.773 1.00 96.38 97 LEU A C 1
ATOM 793 O O . LEU A 1 97 ? -18.041 -9.485 11.674 1.00 96.38 97 LEU A O 1
ATOM 797 N N . LYS A 1 98 ? -19.857 -9.958 12.900 1.00 96.31 98 LYS A N 1
ATOM 798 C CA . LYS A 1 98 ? -20.714 -10.276 11.741 1.00 96.31 98 LYS A CA 1
ATOM 799 C C . LYS A 1 98 ? -20.910 -9.067 10.822 1.00 96.31 98 LYS A C 1
ATOM 801 O O . LYS A 1 98 ? -20.782 -9.200 9.610 1.00 96.31 98 LYS A O 1
ATOM 806 N N . ALA A 1 99 ? -21.183 -7.897 11.399 1.00 96.88 99 ALA A N 1
ATOM 807 C CA . ALA A 1 99 ? -21.272 -6.648 10.647 1.00 96.88 99 ALA A CA 1
ATOM 808 C C . ALA A 1 99 ? -19.894 -6.241 10.103 1.00 96.88 99 ALA A C 1
ATOM 810 O O . ALA A 1 99 ? -19.787 -5.814 8.958 1.00 96.88 99 ALA A O 1
ATOM 811 N N . GLY A 1 100 ? -18.836 -6.467 10.886 1.00 97.38 100 GLY A N 1
ATOM 812 C CA . GLY A 1 100 ? -17.455 -6.226 10.483 1.00 97.38 100 GLY A CA 1
ATOM 813 C C . GLY A 1 100 ? -16.999 -7.033 9.277 1.00 97.38 100 GLY A C 1
ATOM 814 O O . GLY A 1 100 ? -16.308 -6.495 8.423 1.00 97.38 100 GLY A O 1
ATOM 815 N N . ALA A 1 101 ? -17.418 -8.293 9.159 1.00 97.56 101 ALA A N 1
ATOM 816 C CA . ALA A 1 101 ? -17.119 -9.117 7.990 1.00 97.56 101 ALA A CA 1
ATOM 817 C C . ALA A 1 101 ? -17.741 -8.529 6.712 1.00 97.56 101 ALA A C 1
ATOM 819 O O . ALA A 1 101 ? -17.077 -8.450 5.679 1.00 97.56 101 ALA A O 1
ATOM 820 N N . VAL A 1 102 ? -18.988 -8.051 6.797 1.00 97.94 102 VAL A N 1
ATOM 821 C CA . VAL A 1 102 ? -19.652 -7.357 5.683 1.00 97.94 102 VAL A CA 1
ATOM 822 C C . VAL A 1 102 ? -18.942 -6.037 5.376 1.00 97.94 102 VAL A C 1
ATOM 824 O O . VAL A 1 102 ? -18.648 -5.760 4.216 1.00 97.94 102 VAL A O 1
ATOM 827 N N . ALA A 1 103 ? -18.606 -5.249 6.400 1.00 97.62 103 ALA A N 1
ATOM 828 C CA . ALA A 1 103 ? -17.901 -3.979 6.242 1.00 97.62 103 ALA A CA 1
ATOM 829 C C . ALA A 1 103 ? -16.505 -4.150 5.619 1.00 97.62 103 ALA A C 1
ATOM 831 O O . ALA A 1 103 ? -16.128 -3.367 4.754 1.00 97.62 103 ALA A O 1
ATOM 832 N N . ALA A 1 104 ? -15.762 -5.184 6.015 1.00 97.62 104 ALA A N 1
ATOM 833 C CA . ALA A 1 104 ? -14.432 -5.490 5.495 1.00 97.62 104 ALA A CA 1
ATOM 834 C C . ALA A 1 104 ? -14.473 -5.954 4.035 1.00 97.62 104 ALA A C 1
ATOM 836 O O . ALA A 1 104 ? -13.599 -5.602 3.252 1.00 97.62 104 ALA A O 1
ATOM 837 N N . PHE A 1 105 ? -15.500 -6.712 3.641 1.00 96.56 105 PHE A N 1
ATOM 838 C CA . PHE A 1 105 ? -15.704 -7.039 2.232 1.00 96.56 105 PHE A CA 1
ATOM 839 C C . PHE A 1 105 ? -16.052 -5.785 1.421 1.00 96.56 105 PHE A C 1
ATOM 841 O O . PHE A 1 105 ? -15.447 -5.525 0.382 1.00 96.56 105 PHE A O 1
ATOM 848 N N . MET A 1 106 ? -16.988 -4.978 1.929 1.00 96.94 106 MET A N 1
ATOM 849 C CA . MET A 1 106 ? -17.411 -3.732 1.292 1.00 96.94 106 MET A CA 1
ATOM 850 C C . MET A 1 106 ? -16.252 -2.747 1.123 1.00 96.94 106 MET A C 1
ATOM 852 O O . MET A 1 106 ? -16.124 -2.164 0.051 1.00 96.94 106 MET A O 1
ATOM 856 N N . SER A 1 107 ? -15.388 -2.577 2.128 1.00 96.50 107 SER A N 1
ATOM 857 C CA . SER A 1 107 ? -14.289 -1.603 2.080 1.00 96.50 107 SER A CA 1
ATOM 858 C C . SER A 1 107 ? -13.323 -1.842 0.920 1.00 96.50 107 SER A C 1
ATOM 860 O O . SER A 1 107 ? -12.812 -0.879 0.356 1.00 96.50 107 SER A O 1
ATOM 862 N N . VAL A 1 108 ? -13.131 -3.100 0.512 1.00 95.44 108 VAL A N 1
ATOM 863 C CA . VAL A 1 108 ? -12.269 -3.466 -0.620 1.00 95.44 108 VAL A CA 1
ATOM 864 C C . VAL A 1 108 ? -12.924 -3.148 -1.966 1.00 95.44 108 VAL A C 1
ATOM 866 O O . VAL A 1 108 ? -12.226 -2.801 -2.914 1.00 95.44 108 VAL A O 1
ATOM 869 N N . ILE A 1 109 ? -14.253 -3.261 -2.073 1.00 93.50 109 ILE A N 1
ATOM 870 C CA . ILE A 1 109 ? -14.974 -3.156 -3.354 1.00 93.50 109 ILE A CA 1
ATOM 871 C C . ILE A 1 109 ? -15.745 -1.845 -3.545 1.00 93.50 109 ILE A C 1
ATOM 873 O O . ILE A 1 109 ? -16.421 -1.670 -4.560 1.00 93.50 109 ILE A O 1
ATOM 877 N N . LEU A 1 110 ? -15.691 -0.926 -2.579 1.00 94.44 110 LEU A N 1
ATOM 878 C CA . LEU A 1 110 ? -16.370 0.360 -2.696 1.00 94.44 110 LEU A CA 1
ATOM 879 C C . LEU A 1 110 ? -15.819 1.135 -3.905 1.00 94.44 110 LEU A C 1
ATOM 881 O O . LEU A 1 110 ? -14.601 1.295 -4.003 1.00 94.44 110 LEU A O 1
ATOM 885 N N . PRO A 1 111 ? -16.677 1.673 -4.797 1.00 92.38 111 PRO A N 1
ATOM 886 C CA . PRO A 1 111 ? -16.226 2.319 -6.031 1.00 92.38 111 PRO A CA 1
ATOM 887 C C . PRO A 1 111 ? -15.177 3.414 -5.813 1.00 92.38 111 PRO A C 1
ATOM 889 O O . PRO A 1 111 ? -14.191 3.465 -6.539 1.00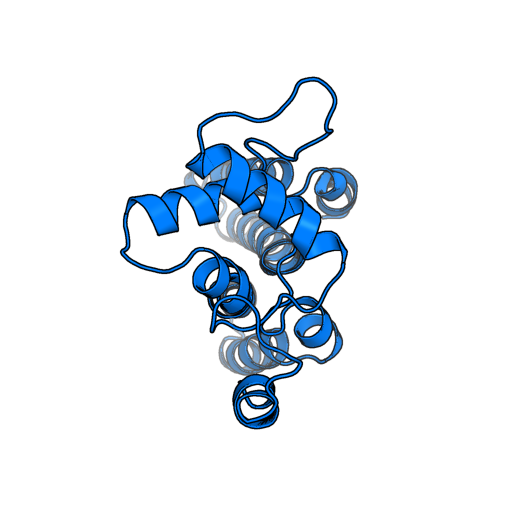 92.38 111 PRO A O 1
ATOM 892 N N . GLY A 1 112 ? -15.343 4.245 -4.778 1.00 92.19 112 GLY A N 1
ATOM 893 C CA . GLY A 1 112 ? -14.387 5.312 -4.464 1.00 92.19 112 GLY A CA 1
ATOM 894 C C . GLY A 1 112 ? -12.992 4.802 -4.088 1.00 92.19 112 GLY A C 1
ATOM 895 O O . GLY A 1 112 ? -12.004 5.449 -4.418 1.00 92.19 112 GLY A O 1
ATOM 896 N N . TYR A 1 113 ? -12.904 3.632 -3.448 1.00 94.62 113 TYR A N 1
ATOM 897 C CA . TYR A 1 113 ? -11.625 2.997 -3.135 1.00 94.62 113 TYR A CA 1
ATOM 898 C C . TYR A 1 113 ? -11.067 2.256 -4.354 1.00 94.62 113 TYR A C 1
ATOM 900 O O . TYR A 1 113 ? -9.904 2.439 -4.707 1.00 94.62 113 TYR A O 1
ATOM 908 N N . LEU A 1 114 ? -11.908 1.489 -5.059 1.00 91.88 114 LEU A N 1
ATOM 909 C CA . LEU A 1 114 ? -11.510 0.708 -6.235 1.00 91.88 114 LEU A CA 1
ATOM 910 C C . LEU A 1 114 ? -10.946 1.559 -7.372 1.00 91.88 114 LEU A C 1
ATOM 912 O O . LEU A 1 114 ? -9.980 1.144 -8.003 1.00 91.88 114 LEU A O 1
ATOM 916 N N . VAL A 1 115 ? -11.515 2.739 -7.636 1.00 92.44 115 VAL A N 1
ATOM 917 C CA . VAL A 1 115 ? -11.024 3.636 -8.701 1.00 92.44 115 VAL A CA 1
ATOM 918 C C . VAL A 1 115 ? -9.573 4.059 -8.461 1.00 92.44 115 VAL A C 1
ATOM 920 O O . VAL A 1 115 ? -8.856 4.303 -9.424 1.00 92.44 115 VAL A O 1
ATOM 923 N N . ARG A 1 116 ? -9.131 4.099 -7.198 1.00 94.06 116 ARG A N 1
ATOM 924 C CA . ARG A 1 116 ? -7.775 4.506 -6.795 1.00 94.06 116 ARG A CA 1
ATOM 925 C C . ARG A 1 116 ? -6.869 3.345 -6.388 1.00 94.06 116 ARG A C 1
ATOM 927 O O . ARG A 1 116 ? -5.777 3.550 -5.876 1.00 94.06 116 ARG A O 1
ATOM 934 N N . THR A 1 117 ? -7.340 2.112 -6.554 1.00 95.19 117 THR A N 1
ATOM 935 C CA . THR A 1 117 ? -6.616 0.900 -6.137 1.00 95.19 117 THR A CA 1
ATOM 936 C C . THR A 1 117 ? -6.770 -0.256 -7.119 1.00 95.19 117 THR A C 1
ATOM 938 O O . THR A 1 117 ? -6.416 -1.400 -6.826 1.00 95.19 117 THR A O 1
ATOM 941 N N . SER A 1 118 ? -7.290 0.025 -8.313 1.00 93.62 118 SER A N 1
ATOM 942 C CA . SER A 1 118 ? -7.397 -0.955 -9.381 1.00 93.62 118 SER A CA 1
ATOM 943 C C . SER A 1 118 ? -6.018 -1.421 -9.850 1.00 93.62 118 SER A C 1
ATOM 945 O O . SER A 1 118 ? -4.987 -0.804 -9.586 1.00 93.62 118 SER A O 1
ATOM 947 N N . LEU A 1 119 ? -6.004 -2.530 -10.583 1.00 94.56 119 LEU A N 1
ATOM 948 C CA . LEU A 1 119 ? -4.805 -3.040 -11.247 1.00 94.56 119 LEU A CA 1
ATOM 949 C C . LEU A 1 119 ? -4.208 -1.954 -12.156 1.00 94.56 119 LEU A C 1
ATOM 951 O O . LEU A 1 119 ? -4.959 -1.272 -12.851 1.00 94.56 119 LEU A O 1
ATOM 955 N N . GLY A 1 120 ? -2.890 -1.768 -12.092 1.00 94.56 120 GLY A N 1
ATOM 956 C CA . GLY A 1 120 ? -2.173 -0.693 -12.781 1.00 94.56 120 GLY A CA 1
ATOM 957 C C . GLY A 1 120 ? -2.224 0.681 -12.101 1.00 94.56 120 GLY A C 1
ATO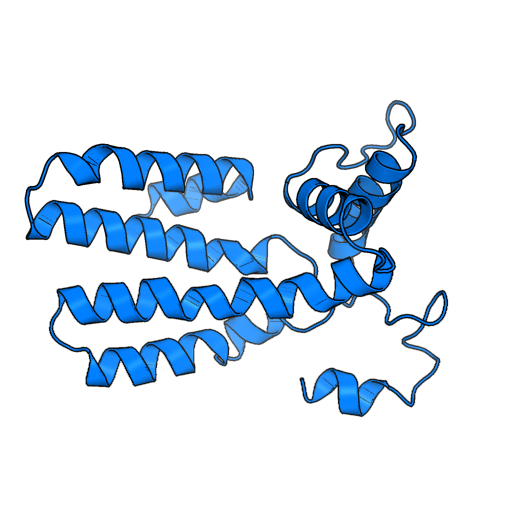M 958 O O . GLY A 1 120 ? -1.445 1.556 -12.485 1.00 94.56 120 GLY A O 1
ATOM 959 N N . TYR A 1 121 ? -3.071 0.874 -11.078 1.00 96.31 121 TYR A N 1
ATOM 960 C CA . TYR A 1 121 ? -3.109 2.094 -10.264 1.00 96.31 121 TYR A CA 1
ATOM 961 C C . TYR A 1 121 ? -1.977 2.052 -9.229 1.00 96.31 121 TYR A C 1
ATOM 963 O O . TYR A 1 121 ? -2.158 1.675 -8.069 1.00 96.31 121 TYR A O 1
ATOM 971 N N . PHE A 1 122 ? -0.772 2.371 -9.687 1.00 97.12 122 PHE A N 1
ATOM 972 C CA . PHE A 1 122 ? 0.456 2.285 -8.907 1.00 97.12 122 PHE A CA 1
ATOM 973 C C . PHE A 1 122 ? 0.769 3.629 -8.234 1.00 97.12 122 PHE A C 1
ATOM 975 O O . PHE A 1 122 ? 1.551 4.426 -8.734 1.00 97.12 122 PHE A O 1
ATOM 982 N N . ASP A 1 123 ? 0.117 3.885 -7.101 1.00 95.81 123 ASP A N 1
ATOM 983 C CA . ASP A 1 123 ? 0.213 5.136 -6.336 1.00 95.81 123 ASP A CA 1
ATOM 984 C C . ASP A 1 123 ? 0.076 4.857 -4.822 1.00 95.81 123 ASP A C 1
ATOM 986 O O . ASP A 1 123 ? -0.302 3.763 -4.398 1.00 95.81 123 ASP A O 1
ATOM 990 N N . SER A 1 124 ? 0.351 5.851 -3.985 1.00 95.06 124 SER A N 1
ATOM 991 C CA . SER A 1 124 ? 0.270 5.820 -2.520 1.00 95.06 124 SER A CA 1
ATOM 992 C C . SER A 1 124 ? -1.102 5.406 -1.964 1.00 95.06 124 SER A C 1
ATOM 994 O O . SER A 1 124 ? -1.179 4.838 -0.867 1.00 95.06 124 SER A O 1
ATOM 996 N N . ASP A 1 125 ? -2.180 5.612 -2.727 1.00 95.12 125 ASP A N 1
ATOM 997 C CA . ASP A 1 125 ? -3.567 5.320 -2.341 1.00 95.12 125 ASP A CA 1
ATOM 998 C C . ASP A 1 125 ? -3.803 3.875 -1.876 1.00 95.12 125 ASP A C 1
ATOM 1000 O O . ASP A 1 125 ? -4.657 3.632 -1.018 1.00 95.12 125 ASP A O 1
ATOM 1004 N N . MET A 1 126 ? -3.009 2.919 -2.370 1.00 95.62 126 MET A N 1
ATOM 1005 C CA . MET A 1 126 ? -3.145 1.501 -2.023 1.00 95.62 126 MET A CA 1
ATOM 1006 C C . MET A 1 126 ? -2.951 1.195 -0.529 1.00 95.62 126 MET A C 1
ATOM 1008 O O . MET A 1 126 ? -3.450 0.175 -0.060 1.00 95.62 126 MET A O 1
ATOM 1012 N N . LEU A 1 127 ? -2.285 2.068 0.241 1.00 96.94 127 LEU A N 1
ATOM 1013 C CA . LEU A 1 127 ? -2.124 1.898 1.694 1.00 96.94 127 LEU A CA 1
ATOM 1014 C C . LEU A 1 127 ? -2.537 3.109 2.539 1.00 96.94 127 LEU A C 1
ATOM 1016 O O . LEU A 1 127 ? -2.669 2.951 3.751 1.00 96.94 127 LEU A O 1
ATOM 1020 N N . ASN A 1 128 ? -2.802 4.279 1.948 1.00 95.62 128 ASN A N 1
ATOM 1021 C CA . ASN A 1 128 ? -3.122 5.498 2.707 1.00 95.62 128 ASN A CA 1
ATOM 1022 C C . ASN A 1 128 ? -4.289 5.292 3.696 1.00 95.62 128 ASN A C 1
ATOM 1024 O O . ASN A 1 128 ? -4.156 5.511 4.902 1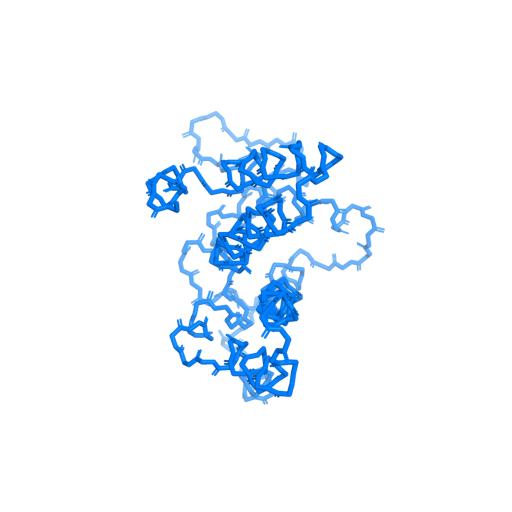.00 95.62 128 ASN A O 1
ATOM 1028 N N . VAL A 1 129 ? -5.428 4.786 3.212 1.00 95.69 129 VAL A N 1
ATOM 1029 C CA . VAL A 1 129 ? -6.598 4.522 4.073 1.00 95.69 129 VAL A CA 1
ATOM 1030 C C . VAL A 1 129 ? -6.323 3.379 5.056 1.00 95.69 129 VAL A C 1
ATOM 1032 O O . VAL A 1 129 ? -6.727 3.442 6.216 1.00 95.69 129 VAL A O 1
ATOM 1035 N N . THR A 1 130 ? -5.594 2.352 4.618 1.00 97.44 130 THR A N 1
ATOM 1036 C CA . THR A 1 130 ? -5.217 1.201 5.447 1.00 97.44 130 THR A CA 1
ATOM 1037 C C . THR A 1 130 ? -4.404 1.638 6.666 1.00 97.44 130 THR A C 1
ATOM 1039 O O . THR A 1 130 ? -4.733 1.244 7.786 1.00 97.44 130 THR A O 1
ATOM 1042 N N . PHE A 1 131 ? -3.394 2.495 6.486 1.00 97.75 131 PHE A N 1
ATOM 1043 C CA . PHE A 1 131 ? -2.592 3.018 7.593 1.00 97.75 131 PHE A CA 1
ATOM 1044 C C . PHE A 1 131 ? -3.415 3.868 8.560 1.00 97.75 131 PHE A C 1
ATOM 1046 O O . PHE A 1 131 ? -3.326 3.652 9.769 1.00 97.75 131 PHE A O 1
ATOM 1053 N N . ALA A 1 132 ? -4.261 4.767 8.049 1.00 97.12 132 ALA A N 1
ATOM 1054 C CA . ALA A 1 132 ? -5.149 5.572 8.888 1.00 97.12 132 ALA A CA 1
ATOM 1055 C C . ALA A 1 132 ? -6.054 4.691 9.770 1.00 97.12 132 ALA A C 1
ATOM 1057 O O . ALA A 1 132 ? -6.154 4.903 10.979 1.00 97.12 132 ALA A O 1
ATOM 1058 N N . LEU A 1 133 ? -6.659 3.647 9.195 1.00 97.62 133 LEU A N 1
ATOM 1059 C CA . LEU A 1 133 ? -7.523 2.732 9.942 1.00 97.62 133 LEU A CA 1
ATOM 1060 C C . LEU A 1 133 ? -6.751 1.864 10.943 1.00 97.62 133 LEU A C 1
ATOM 1062 O O . LEU A 1 133 ? -7.286 1.566 12.008 1.00 97.62 133 LEU A O 1
ATOM 1066 N N . PHE A 1 134 ? -5.505 1.478 10.65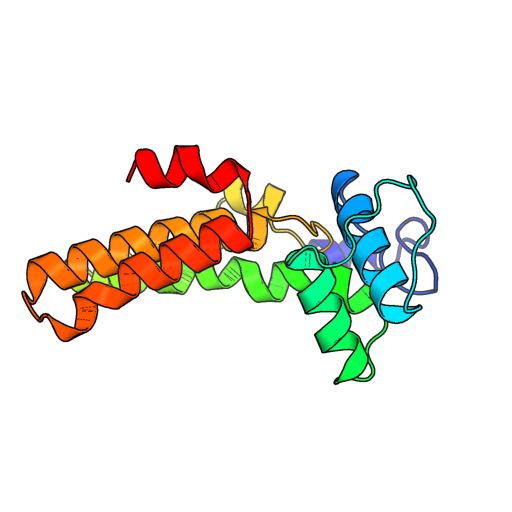7 1.00 97.69 134 PHE A N 1
ATOM 1067 C CA . PHE A 1 134 ? -4.669 0.795 11.648 1.00 97.69 134 PHE A CA 1
ATOM 1068 C C . PHE A 1 134 ? -4.337 1.692 12.842 1.00 97.69 134 PHE A C 1
ATOM 1070 O O . PHE A 1 134 ? -4.382 1.213 13.974 1.00 97.69 134 PHE A O 1
ATOM 1077 N N . ILE A 1 135 ? -4.053 2.978 12.617 1.00 97.06 135 ILE A N 1
ATOM 1078 C CA . ILE A 1 135 ? -3.834 3.941 13.706 1.00 97.06 135 ILE A CA 1
ATOM 1079 C C . ILE A 1 135 ? -5.097 4.036 14.572 1.00 97.06 135 ILE A C 1
ATOM 1081 O O . ILE A 1 135 ? -5.015 3.842 15.783 1.00 97.06 135 ILE A O 1
ATOM 1085 N N . ILE A 1 136 ? -6.269 4.225 13.954 1.00 96.88 136 ILE A N 1
ATOM 1086 C CA . ILE A 1 136 ? -7.563 4.270 14.656 1.00 96.88 136 ILE A CA 1
ATOM 1087 C C . ILE A 1 136 ? -7.810 2.979 15.446 1.00 96.88 136 ILE A C 1
ATOM 1089 O O . ILE A 1 136 ? -8.136 3.029 16.630 1.00 96.88 136 ILE A O 1
ATOM 1093 N N . TYR A 1 137 ? -7.617 1.815 14.820 1.00 96.94 137 TYR A N 1
ATOM 1094 C CA . TYR A 1 137 ? -7.749 0.517 15.481 1.00 96.94 137 TYR A CA 1
ATOM 1095 C C . TYR A 1 137 ? -6.864 0.419 16.726 1.00 96.94 137 TYR A C 1
ATOM 1097 O O . TYR A 1 137 ? -7.342 0.046 17.797 1.00 96.94 137 TYR A O 1
ATOM 1105 N N . LEU A 1 138 ? -5.578 0.751 16.597 1.00 95.81 138 LEU A N 1
ATOM 1106 C CA . LEU A 1 138 ? -4.616 0.623 17.688 1.00 95.81 138 LEU A CA 1
ATOM 1107 C C . LEU A 1 138 ? -4.919 1.599 18.828 1.00 95.81 138 LEU A C 1
ATOM 1109 O O . LEU A 1 138 ? -4.736 1.232 19.987 1.00 95.81 138 LEU A O 1
ATOM 1113 N N . LEU A 1 139 ? -5.429 2.796 18.524 1.00 94.88 139 LEU A N 1
ATOM 1114 C CA . LEU A 1 139 ? -5.910 3.743 19.530 1.00 94.88 139 LEU A CA 1
ATOM 1115 C C . LEU A 1 139 ? -7.148 3.211 20.264 1.00 94.88 139 LEU A C 1
ATOM 1117 O O . LEU A 1 139 ? -7.158 3.202 21.493 1.00 94.88 139 LEU A O 1
ATOM 1121 N N . ILE A 1 140 ? -8.150 2.691 19.545 1.00 95.12 140 ILE A N 1
ATOM 1122 C CA . ILE A 1 140 ? -9.332 2.054 20.156 1.00 95.12 140 ILE A CA 1
ATOM 1123 C C . ILE A 1 140 ? -8.899 0.896 21.061 1.00 95.12 140 ILE A C 1
ATOM 1125 O O . ILE A 1 140 ? -9.323 0.811 22.213 1.00 95.12 140 ILE A O 1
ATOM 1129 N N . ARG A 1 141 ? -8.013 0.025 20.566 1.00 94.44 141 ARG A N 1
ATOM 1130 C CA . ARG A 1 141 ? -7.483 -1.115 21.319 1.00 94.44 141 ARG A CA 1
ATOM 1131 C C . ARG A 1 141 ? -6.773 -0.662 22.593 1.00 94.44 141 ARG A C 1
ATOM 1133 O O . ARG A 1 141 ? -7.015 -1.237 23.650 1.00 94.44 141 ARG A O 1
ATOM 1140 N N . LEU A 1 142 ? -5.913 0.354 22.494 1.00 93.25 142 LEU A N 1
ATOM 1141 C CA . LEU A 1 142 ? -5.175 0.911 23.628 1.00 93.25 142 LEU A CA 1
ATOM 1142 C C . LEU A 1 142 ? -6.129 1.450 24.702 1.00 93.25 142 LEU A C 1
ATOM 1144 O O . LEU A 1 142 ? -5.931 1.168 25.882 1.00 93.25 142 LEU A O 1
ATOM 1148 N N . LEU A 1 143 ? -7.180 2.167 24.293 1.00 91.69 143 LEU A N 1
ATOM 1149 C CA . LEU A 1 143 ? -8.202 2.695 25.201 1.00 91.69 143 LEU A CA 1
ATOM 1150 C C . LEU A 1 143 ? -9.024 1.580 25.863 1.00 91.69 143 LEU A C 1
ATOM 1152 O O . LEU A 1 143 ? -9.303 1.652 27.057 1.00 91.69 143 LEU A O 1
ATOM 1156 N N . ASN A 1 144 ? -9.383 0.536 25.112 1.00 91.00 144 ASN A N 1
ATOM 1157 C CA . ASN A 1 144 ? -10.205 -0.565 25.612 1.00 91.00 144 ASN A CA 1
ATOM 1158 C C . ASN A 1 144 ? -9.454 -1.495 26.573 1.00 91.00 144 ASN A C 1
ATOM 1160 O O . ASN A 1 144 ? -10.036 -1.956 27.555 1.00 91.00 144 ASN A O 1
ATOM 1164 N N . THR A 1 145 ? -8.192 -1.829 26.282 1.00 87.25 145 THR A N 1
ATOM 1165 C CA . THR A 1 145 ? -7.433 -2.789 27.100 1.00 87.25 145 THR A CA 1
ATOM 1166 C C . THR A 1 145 ? -6.628 -2.129 28.211 1.00 87.25 145 THR A C 1
ATOM 1168 O O . THR A 1 145 ? -6.295 -2.800 29.186 1.00 87.25 145 THR A O 1
ATOM 1171 N N . ASN A 1 146 ? -6.297 -0.840 28.068 1.00 79.62 146 ASN A N 1
ATOM 1172 C CA . ASN A 1 146 ? -5.378 -0.106 28.943 1.00 79.62 146 ASN A CA 1
ATOM 1173 C C . ASN A 1 146 ? -4.016 -0.818 29.124 1.00 79.62 146 ASN A C 1
ATOM 1175 O O . ASN A 1 146 ? -3.310 -0.643 30.118 1.00 79.62 146 ASN A O 1
ATOM 1179 N N . GLU A 1 147 ? -3.640 -1.668 28.163 1.00 80.94 147 GLU A N 1
ATOM 1180 C CA . GLU A 1 147 ? -2.390 -2.416 28.204 1.00 80.94 147 GLU A CA 1
ATOM 1181 C C . GLU A 1 147 ? -1.268 -1.581 27.581 1.00 80.94 147 GLU A C 1
ATOM 1183 O O . GLU A 1 147 ? -1.214 -1.383 26.365 1.00 80.94 147 GLU A O 1
ATOM 1188 N N . GLN A 1 148 ? -0.307 -1.163 28.409 1.00 78.12 148 GLN A N 1
ATOM 1189 C CA . GLN A 1 148 ? 0.825 -0.321 27.994 1.00 78.12 148 GLN A CA 1
ATOM 1190 C C . GLN A 1 148 ? 1.671 -0.927 26.864 1.00 78.12 148 GLN A C 1
ATOM 1192 O O . GLN A 1 148 ? 2.331 -0.195 26.133 1.00 78.12 148 GLN A O 1
ATOM 1197 N N . LYS A 1 149 ? 1.611 -2.249 26.651 1.00 78.25 149 LYS A N 1
ATOM 1198 C CA . LYS A 1 149 ? 2.293 -2.924 25.534 1.00 78.25 149 LYS A CA 1
ATOM 1199 C C . LYS A 1 149 ? 1.860 -2.407 24.154 1.00 78.25 149 LYS A C 1
ATOM 1201 O O . LYS A 1 149 ? 2.626 -2.522 23.204 1.00 78.25 149 LYS A O 1
ATOM 1206 N N . PHE A 1 150 ? 0.659 -1.831 24.034 1.00 77.94 150 PHE A N 1
ATOM 1207 C CA . PHE A 1 150 ? 0.163 -1.272 22.776 1.00 77.94 150 PHE A CA 1
ATOM 1208 C C . PHE A 1 150 ? 0.566 0.186 22.549 1.00 77.94 150 PHE A C 1
ATOM 1210 O O . PHE A 1 150 ? 0.359 0.679 21.448 1.00 77.94 150 PHE A O 1
ATOM 1217 N N . ILE A 1 151 ? 1.176 0.876 23.521 1.00 85.75 151 ILE A N 1
ATOM 1218 C CA . ILE A 1 151 ? 1.418 2.327 23.431 1.00 85.75 151 ILE A CA 1
ATOM 1219 C C . ILE A 1 151 ? 2.363 2.715 22.282 1.00 85.75 151 ILE A C 1
ATOM 1221 O O . ILE A 1 151 ? 2.204 3.770 21.677 1.00 85.75 151 ILE A O 1
ATOM 1225 N N . GLY A 1 152 ? 3.320 1.845 21.941 1.00 91.00 152 GLY A N 1
ATOM 1226 C CA . GLY A 1 152 ? 4.281 2.092 20.862 1.00 91.00 152 GLY A CA 1
ATOM 1227 C C . GLY A 1 152 ? 3.742 1.800 19.459 1.00 91.00 152 GLY A C 1
ATOM 1228 O O . GLY A 1 152 ? 4.261 2.329 18.479 1.00 91.00 152 GLY A O 1
ATOM 1229 N N . LEU A 1 153 ? 2.695 0.977 19.337 1.00 93.12 153 LEU A N 1
ATOM 1230 C CA . LEU A 1 153 ? 2.203 0.521 18.035 1.00 93.12 153 LEU A CA 1
ATOM 1231 C C . LEU A 1 153 ? 1.518 1.629 17.214 1.00 93.12 153 LEU A C 1
ATOM 1233 O O . LEU A 1 153 ? 1.828 1.720 16.025 1.00 93.12 153 LEU A O 1
ATOM 1237 N N . PRO A 1 154 ? 0.670 2.514 17.783 1.00 93.88 154 PRO A N 1
ATOM 1238 C CA . PRO A 1 154 ? 0.178 3.685 17.061 1.00 93.88 154 PRO A CA 1
ATOM 1239 C C . PRO A 1 154 ? 1.320 4.551 16.516 1.00 93.88 154 PRO A C 1
ATOM 1241 O O . PRO A 1 154 ? 1.305 4.910 15.343 1.00 93.88 154 PRO A O 1
ATOM 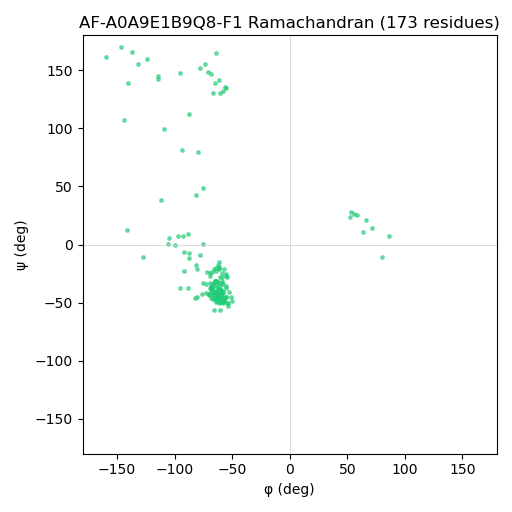1244 N N . GLY A 1 155 ? 2.351 4.820 17.328 1.00 94.19 155 GLY A N 1
ATOM 1245 C CA . GLY A 1 155 ? 3.515 5.615 16.917 1.00 94.19 155 GLY A CA 1
ATOM 1246 C C . GLY A 1 155 ? 4.322 4.972 15.783 1.00 94.19 155 GLY A C 1
ATOM 1247 O O . GLY A 1 155 ? 4.784 5.670 14.876 1.00 94.19 155 GLY A O 1
ATOM 1248 N N . LEU A 1 156 ? 4.431 3.639 15.778 1.00 95.56 156 LEU A N 1
ATOM 1249 C CA . LEU A 1 156 ? 5.030 2.891 14.672 1.00 95.56 156 LEU A CA 1
ATOM 1250 C C . LEU A 1 156 ? 4.227 3.075 13.378 1.00 95.56 156 LEU A C 1
ATOM 1252 O O . LEU A 1 156 ? 4.808 3.395 12.346 1.00 95.56 156 LEU A O 1
ATOM 1256 N N . PHE A 1 157 ? 2.902 2.918 13.425 1.00 96.12 157 PHE A N 1
ATOM 1257 C CA . PHE A 1 157 ? 2.052 3.093 12.243 1.00 96.12 157 PHE A CA 1
ATOM 1258 C C . PHE A 1 157 ? 2.009 4.545 11.749 1.00 96.12 157 PHE A C 1
ATOM 1260 O O . PHE A 1 157 ? 1.996 4.761 10.541 1.00 96.12 157 PHE A O 1
ATOM 1267 N N . VAL A 1 158 ? 2.077 5.534 12.646 1.00 96.62 158 VAL A N 1
ATOM 1268 C CA . VAL A 1 158 ? 2.273 6.950 12.285 1.00 96.62 158 VAL A CA 1
ATOM 1269 C C . VAL A 1 158 ? 3.590 7.142 11.533 1.00 96.62 158 VAL A C 1
ATOM 1271 O O . VAL A 1 158 ? 3.605 7.760 10.472 1.00 96.62 158 VAL A O 1
ATOM 1274 N N . SER A 1 159 ? 4.683 6.560 12.031 1.00 96.12 159 SER A N 1
ATOM 1275 C CA . SER A 1 159 ? 5.997 6.634 11.374 1.00 96.12 159 SER A CA 1
ATOM 1276 C C . SER A 1 159 ? 5.989 5.966 9.997 1.00 96.12 159 SER A C 1
ATOM 1278 O O . SER A 1 159 ? 6.511 6.528 9.037 1.00 96.12 159 SER A O 1
ATOM 1280 N N . LEU A 1 160 ? 5.354 4.794 9.880 1.00 96.44 160 LEU A N 1
ATOM 1281 C CA . LEU A 1 160 ? 5.185 4.095 8.604 1.00 96.44 160 LEU A CA 1
ATOM 1282 C C . LEU A 1 160 ? 4.346 4.908 7.616 1.00 96.44 160 LEU A C 1
ATOM 1284 O O . LEU A 1 160 ? 4.680 4.949 6.435 1.00 96.44 160 LEU A O 1
ATOM 1288 N N . TYR A 1 161 ? 3.292 5.575 8.086 1.00 97.38 161 TYR A N 1
ATOM 1289 C CA . TYR A 1 161 ? 2.430 6.371 7.222 1.00 97.38 161 TYR A CA 1
ATOM 1290 C C . TYR A 1 161 ? 3.139 7.638 6.720 1.00 97.38 161 TYR A C 1
ATOM 1292 O O . TYR A 1 161 ? 3.100 7.929 5.526 1.00 97.38 161 TYR A O 1
ATOM 1300 N N . LEU A 1 162 ? 3.868 8.335 7.597 1.00 96.38 162 LEU A N 1
ATOM 1301 C CA . LEU A 1 162 ? 4.697 9.484 7.218 1.00 96.38 162 LEU A CA 1
ATOM 1302 C C . LEU A 1 162 ? 5.811 9.094 6.243 1.00 96.38 162 LEU A C 1
ATOM 1304 O O . LEU A 1 162 ? 6.109 9.855 5.324 1.00 96.38 162 LEU A O 1
ATOM 1308 N N . TRP A 1 163 ? 6.405 7.911 6.427 1.00 96.00 163 TRP A N 1
ATOM 1309 C CA . TRP A 1 163 ? 7.369 7.364 5.479 1.00 96.00 163 TRP A CA 1
ATOM 1310 C C . TRP A 1 163 ? 6.707 7.099 4.127 1.00 96.00 163 TRP A C 1
ATOM 1312 O O . TRP A 1 163 ? 7.223 7.569 3.124 1.00 96.00 163 TRP A O 1
ATOM 1322 N N . TRP A 1 164 ? 5.558 6.414 4.104 1.00 96.69 164 TRP A N 1
ATOM 1323 C CA . TRP A 1 164 ? 4.840 6.017 2.888 1.00 96.69 164 TRP A CA 1
ATOM 1324 C C . TRP A 1 164 ? 4.318 7.189 2.052 1.00 96.69 164 TRP A C 1
ATOM 1326 O O . TRP A 1 164 ? 4.439 7.179 0.827 1.00 96.69 164 TRP A O 1
ATOM 1336 N N . TYR A 1 165 ? 3.710 8.177 2.709 1.00 95.38 165 TYR A N 1
ATOM 1337 C CA . TYR A 1 165 ? 3.027 9.288 2.062 1.00 95.38 165 TYR A CA 1
ATOM 1338 C C . TYR A 1 165 ? 3.230 10.569 2.866 1.00 95.38 165 TYR A C 1
ATOM 1340 O O . TYR A 1 165 ? 2.631 10.756 3.922 1.00 95.38 165 TYR A O 1
ATOM 1348 N N . GLN A 1 166 ? 4.0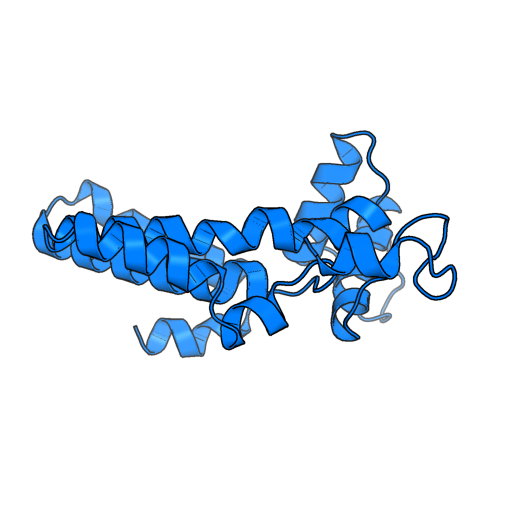55 11.487 2.362 1.00 87.94 166 GLN A N 1
ATOM 1349 C CA . GLN A 1 166 ? 4.439 12.696 3.102 1.00 87.94 166 GLN A CA 1
ATOM 1350 C C . GLN A 1 166 ? 3.244 13.597 3.454 1.00 87.94 166 GLN A C 1
ATOM 1352 O O . GLN A 1 166 ? 3.193 14.167 4.544 1.00 87.94 166 GLN A O 1
ATOM 1357 N N . SER A 1 167 ? 2.238 13.689 2.579 1.00 92.38 167 SER A N 1
ATOM 1358 C CA . SER A 1 167 ? 1.031 14.487 2.842 1.00 92.38 167 SER A CA 1
ATOM 1359 C C . SER A 1 167 ? 0.069 13.830 3.844 1.00 92.38 167 SER A C 1
ATOM 1361 O O . SER A 1 167 ? -0.953 14.424 4.188 1.00 92.38 167 SER A O 1
ATOM 1363 N N . SER A 1 168 ? 0.399 12.645 4.375 1.00 93.88 168 SER A N 1
ATOM 1364 C CA . SER A 1 168 ? -0.373 11.986 5.439 1.00 93.88 168 SER A CA 1
ATOM 1365 C C . SER A 1 168 ? -0.445 12.797 6.730 1.00 93.88 168 SER A C 1
ATOM 1367 O O . SER A 1 168 ? -1.365 12.583 7.513 1.00 93.88 168 SER A O 1
ATOM 1369 N N . TYR A 1 169 ? 0.456 13.761 6.945 1.00 92.50 169 TYR A N 1
ATOM 1370 C CA . TYR A 1 169 ? 0.490 14.587 8.154 1.00 92.50 169 TYR A CA 1
ATOM 1371 C C . TYR A 1 169 ? -0.869 15.223 8.495 1.00 92.50 169 TYR A C 1
ATOM 1373 O O . TYR A 1 169 ? -1.322 15.139 9.634 1.00 92.50 169 TYR A O 1
ATOM 1381 N N . ALA A 1 170 ? -1.564 15.794 7.505 1.00 90.12 170 ALA A N 1
ATOM 1382 C CA . ALA A 1 170 ? -2.881 16.400 7.715 1.00 90.12 170 ALA A CA 1
ATOM 1383 C C . ALA A 1 170 ? -3.954 15.363 8.095 1.00 90.12 170 ALA A C 1
ATOM 1385 O O . ALA A 1 170 ? -4.818 15.644 8.921 1.00 90.12 170 ALA A O 1
ATOM 1386 N N . LEU A 1 171 ? -3.875 14.156 7.525 1.00 88.88 171 LEU A N 1
ATOM 1387 C CA . LEU A 1 171 ? -4.784 13.056 7.851 1.00 88.88 171 LEU A CA 1
ATOM 1388 C C . LEU A 1 171 ? -4.518 12.532 9.263 1.00 88.88 171 LEU A C 1
ATOM 1390 O O . LEU A 1 171 ? -5.459 12.330 10.021 1.00 88.88 171 LEU A O 1
ATOM 1394 N N . ILE A 1 172 ? -3.250 12.370 9.640 1.00 93.00 172 ILE A N 1
ATOM 1395 C CA . ILE A 1 172 ? -2.849 11.915 10.975 1.00 93.00 172 ILE A CA 1
ATOM 1396 C C . ILE A 1 172 ? -3.315 12.904 12.047 1.00 93.00 172 ILE A C 1
ATOM 1398 O O . ILE A 1 172 ? -3.814 12.470 13.075 1.00 93.00 172 ILE A O 1
ATOM 1402 N N . LEU A 1 173 ? -3.219 14.216 11.800 1.00 90.50 173 LEU A N 1
ATOM 1403 C CA . LEU A 1 173 ? -3.721 15.241 12.725 1.00 90.50 173 LEU A CA 1
ATOM 1404 C C . LEU A 1 173 ? -5.247 15.241 12.900 1.00 90.50 173 LEU A C 1
ATOM 1406 O O . LEU A 1 173 ? -5.740 15.807 13.872 1.00 90.50 173 LEU A O 1
ATOM 1410 N N . SER A 1 174 ? -5.990 14.677 11.946 1.00 88.25 174 SER A N 1
ATOM 1411 C CA . SER A 1 174 ? -7.456 14.610 12.006 1.00 88.25 174 SER A CA 1
ATOM 1412 C C . SER A 1 174 ? -7.997 13.386 12.753 1.00 88.25 174 SER A C 1
ATOM 1414 O O . SER A 1 174 ? -9.199 13.334 13.011 1.00 88.25 174 SER A O 1
ATOM 1416 N N . ILE A 1 175 ? -7.128 12.414 13.059 1.00 87.62 175 ILE A N 1
ATOM 1417 C CA . ILE A 1 175 ? -7.435 11.204 13.841 1.00 87.62 175 ILE A CA 1
ATOM 1418 C C . ILE A 1 175 ? -7.400 11.541 15.332 1.00 87.62 175 ILE A C 1
ATOM 1420 O O . ILE A 1 175 ? -8.345 11.116 16.033 1.00 87.62 175 ILE A O 1
#

Sequence (175 aa):
MLWVLWAKDMPEFYFNGEFMLTTNDAYYYAEGARDMLAGFHQQNDFSPFNHPISTIVFYICKILPFKIESVMFYMSALLAPLIALPVILISNEFKALKAGAVAAFMSVILPGYLVRTSLGYFDSDMLNVTFALFIIYLLIRLLNTNEQKFIGLPGLFVSLYLWWYQSSYALILSI

InterPro domains:
  IPR003674 Oligosaccharyl transferase, STT3 subunit [PTHR13872] (55-173)
  IPR048307 Oligosaccharyl transferase STT3, N-terminal domain [PF02516] (3-166)

Solvent-accessible surface area (backbone atoms only — not comparable to full-atom values): 9450 Å² total; per-residue (Å²): 113,69,64,56,72,68,48,71,87,43,72,89,50,48,53,98,90,31,60,52,64,71,45,75,70,24,51,50,40,47,47,7,19,51,26,58,68,72,69,54,77,67,91,88,69,77,65,41,60,81,33,52,71,12,44,53,49,35,52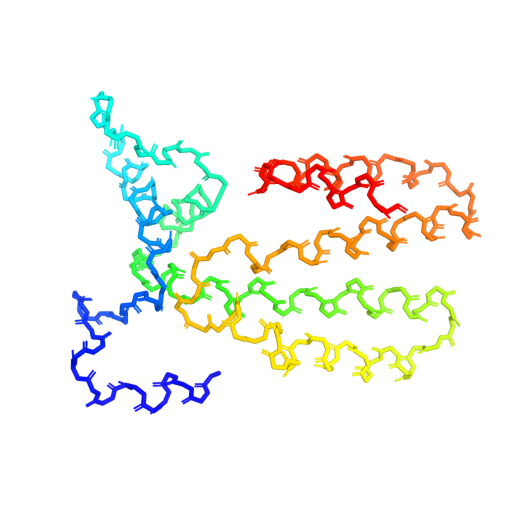,49,46,74,77,39,101,54,57,65,53,55,51,50,24,47,43,14,63,66,46,28,56,52,40,23,53,33,42,31,52,43,22,45,78,70,74,36,47,74,62,11,54,53,49,19,55,44,60,49,65,36,66,84,50,32,77,49,23,34,72,12,31,37,56,66,62,24,45,53,63,35,42,54,39,40,32,53,32,40,49,54,48,34,69,73,67,68,47,73,87,44,66,58,53,34,57,50,42,50,51,51,36,45,62,60,35,72,78,41,56,68,58,62,73,74,108

pLDDT: mean 94.8, std 4.6, range [62.28, 98.38]